Protein AF-A0A530QQP2-F1 (afdb_monomer_lite)

Foldseek 3Di:
DQDDKDWDDAPVDPDIDTDSDDPQLRVLVVVCCVVPVVVCQVPPVDDQPDKDWDADDCVRSHGDTDIDGRHD

pLDDT: mean 90.5, std 7.46, range [47.75, 96.0]

Sequence (72 aa):
MILPGFYGKMPATGDFVTRRLPGDFVRAWDRWLAQHIVPLIGSEAWPRSTALRFLAGPAAFGASAGIILQSA

Radius of gyration: 12.57 Å; chains: 1; bounding box: 30×26×28 Å

Secondary structure (DSSP, 8-state):
-----EEEE-TT-SSEEEESS-HHHHHHHHHHIIIIIGGGTT-TTS-TTPPEEEEE-TTTTSSEEEEE----

Structure (mmCIF, N/CA/C/O backbone):
data_AF-A0A530QQP2-F1
#
_entry.id   AF-A0A530QQP2-F1
#
loop_
_atom_site.group_PDB
_atom_site.id
_atom_site.type_symbol
_atom_site.label_atom_id
_atom_site.label_alt_id
_atom_site.label_comp_id
_atom_site.label_asym_id
_atom_site.label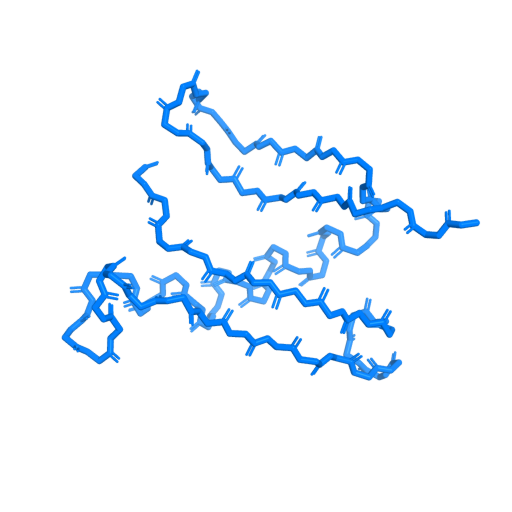_entity_id
_atom_site.label_seq_id
_atom_site.pdbx_PDB_ins_code
_atom_site.Cartn_x
_atom_site.Cartn_y
_atom_site.Cartn_z
_atom_site.occupancy
_atom_site.B_iso_or_equiv
_atom_site.auth_seq_id
_atom_site.auth_comp_id
_atom_site.auth_asym_id
_atom_site.auth_atom_id
_atom_site.pdbx_PDB_model_num
ATOM 1 N N . MET A 1 1 ? -18.515 11.415 4.944 1.00 47.75 1 MET A N 1
ATOM 2 C CA . MET A 1 1 ? -18.015 10.855 3.670 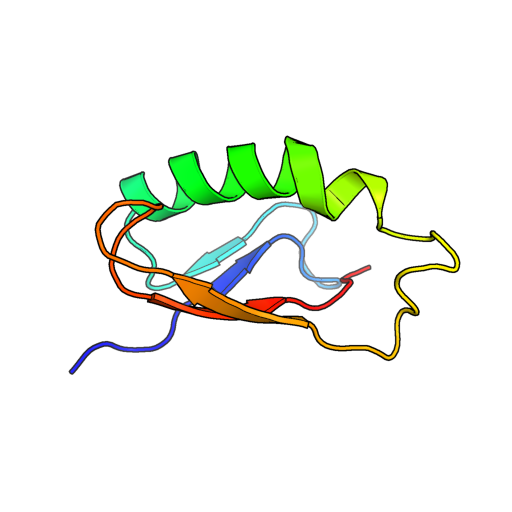1.00 47.75 1 MET A CA 1
ATOM 3 C C . MET A 1 1 ? -16.540 10.536 3.850 1.00 47.75 1 MET A C 1
ATOM 5 O O . MET A 1 1 ? -15.797 11.439 4.212 1.00 47.75 1 MET A O 1
ATOM 9 N N . ILE A 1 2 ? -16.124 9.277 3.695 1.00 63.12 2 ILE A N 1
ATOM 10 C CA . ILE A 1 2 ? -14.704 8.909 3.793 1.00 63.12 2 ILE A CA 1
ATOM 11 C C . ILE A 1 2 ? -14.059 9.335 2.471 1.00 63.12 2 ILE A C 1
ATOM 13 O O . ILE A 1 2 ? -14.385 8.786 1.422 1.00 63.12 2 ILE A O 1
ATOM 17 N N . LEU A 1 3 ? -13.230 10.378 2.492 1.00 79.94 3 LEU A N 1
ATOM 18 C CA . LEU A 1 3 ? -12.508 10.810 1.296 1.00 79.94 3 LEU A CA 1
ATOM 19 C C . LEU A 1 3 ? -11.320 9.869 1.063 1.00 79.94 3 LEU A C 1
ATOM 21 O O . LEU A 1 3 ? -10.594 9.591 2.017 1.00 79.94 3 LEU A O 1
ATOM 25 N N . PRO A 1 4 ? -11.071 9.417 -0.177 1.00 89.38 4 PRO A N 1
ATOM 26 C CA . PRO A 1 4 ? -9.896 8.610 -0.468 1.00 89.38 4 PRO A CA 1
ATOM 27 C C . PRO A 1 4 ? -8.611 9.409 -0.210 1.00 89.38 4 PRO A C 1
ATOM 29 O O . PRO A 1 4 ? -8.486 10.583 -0.588 1.00 89.38 4 PRO A O 1
ATOM 32 N N . GLY A 1 5 ? -7.652 8.750 0.433 1.00 93.81 5 GLY A N 1
ATOM 33 C CA . GLY A 1 5 ? -6.306 9.253 0.681 1.00 93.81 5 GLY A CA 1
ATOM 34 C C . GLY A 1 5 ? -5.246 8.463 -0.082 1.00 93.81 5 GLY A C 1
ATOM 35 O O . GLY A 1 5 ? -5.561 7.505 -0.784 1.00 93.81 5 GLY A O 1
ATOM 36 N N . PHE A 1 6 ? -3.989 8.877 0.045 1.00 94.25 6 PHE A N 1
ATOM 37 C CA . PHE A 1 6 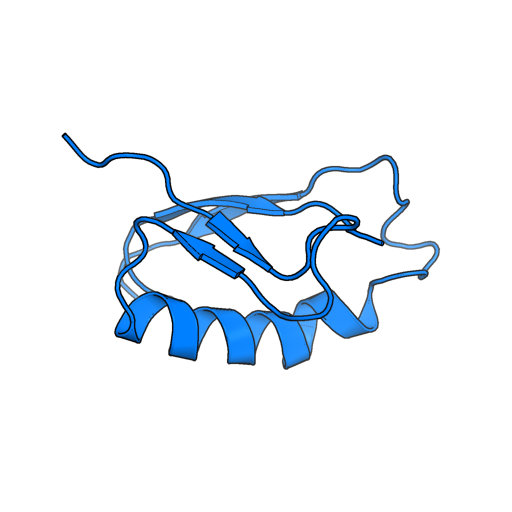? -2.849 8.151 -0.515 1.00 94.25 6 PHE A CA 1
ATOM 38 C C . PHE A 1 6 ? -1.632 8.246 0.401 1.00 94.25 6 PHE A C 1
ATOM 40 O O . PHE A 1 6 ? -1.480 9.220 1.144 1.00 94.25 6 PHE A O 1
ATOM 47 N N . TYR A 1 7 ? -0.776 7.232 0.310 1.00 95.25 7 TYR A N 1
ATOM 48 C CA . TYR A 1 7 ? 0.519 7.149 0.970 1.00 95.25 7 TYR A CA 1
ATOM 49 C C . TYR A 1 7 ? 1.519 6.442 0.051 1.00 95.25 7 TYR A C 1
ATOM 51 O O . TYR A 1 7 ? 1.160 5.439 -0.566 1.00 95.25 7 TYR A O 1
ATOM 59 N N . GLY A 1 8 ? 2.752 6.937 -0.025 1.00 94.19 8 GLY A N 1
ATOM 60 C CA . GLY A 1 8 ? 3.842 6.281 -0.747 1.00 94.19 8 GLY A CA 1
ATOM 61 C C . GLY A 1 8 ? 4.800 7.274 -1.393 1.00 94.19 8 GLY A C 1
ATOM 62 O O . GLY A 1 8 ? 4.710 8.479 -1.161 1.00 94.19 8 GLY A O 1
ATOM 63 N N . LYS A 1 9 ? 5.708 6.764 -2.224 1.00 92.56 9 LYS A N 1
ATOM 64 C CA . LYS A 1 9 ? 6.560 7.597 -3.076 1.00 92.56 9 LYS A CA 1
ATOM 65 C C . LYS A 1 9 ? 5.805 8.013 -4.331 1.00 92.56 9 LYS A C 1
ATOM 67 O O . LYS A 1 9 ? 5.015 7.238 -4.865 1.00 92.56 9 LYS A O 1
ATOM 72 N N . MET A 1 10 ? 6.048 9.238 -4.780 1.00 88.75 10 MET A N 1
ATOM 73 C CA . MET A 1 10 ? 5.562 9.744 -6.059 1.00 88.75 10 MET A CA 1
ATOM 74 C C . MET A 1 10 ? 6.762 10.164 -6.904 1.00 88.75 10 MET A C 1
ATOM 76 O O . MET A 1 10 ? 7.649 10.815 -6.360 1.00 88.75 10 MET A O 1
ATOM 80 N N . PRO A 1 11 ? 6.776 9.917 -8.226 1.00 85.31 11 PRO A N 1
ATOM 81 C CA . PRO A 1 11 ? 7.936 10.253 -9.058 1.00 85.31 11 PRO A CA 1
ATOM 82 C C . PRO A 1 11 ? 8.307 11.745 -9.040 1.00 85.31 11 PRO A C 1
ATOM 84 O O . PRO A 1 11 ? 9.450 12.110 -9.286 1.00 85.31 11 PRO A O 1
ATOM 87 N N . ALA A 1 12 ? 7.337 12.617 -8.749 1.00 85.94 12 ALA A N 1
ATOM 88 C CA . ALA A 1 12 ? 7.522 14.063 -8.670 1.00 85.94 12 ALA A CA 1
ATOM 89 C C . ALA A 1 12 ? 7.953 14.563 -7.274 1.00 85.94 12 ALA A C 1
ATOM 91 O O . ALA A 1 12 ? 8.043 15.771 -7.066 1.00 85.94 12 ALA A O 1
ATOM 92 N N . THR A 1 13 ? 8.162 13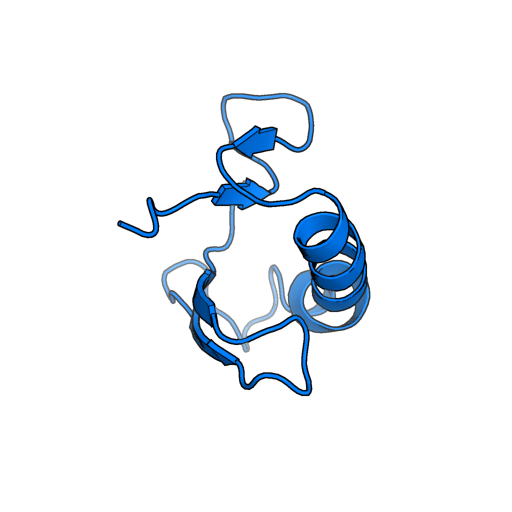.679 -6.293 1.00 82.06 13 THR A N 1
ATOM 93 C CA . THR A 1 13 ? 8.471 14.053 -4.904 1.00 82.06 13 THR A CA 1
ATOM 94 C C . THR A 1 13 ? 9.636 13.217 -4.376 1.00 82.06 13 THR A C 1
ATOM 96 O O . THR A 1 13 ? 9.639 12.001 -4.505 1.00 82.06 13 THR A O 1
ATOM 99 N N . GLY A 1 14 ? 10.644 13.863 -3.781 1.00 85.00 14 GLY A N 1
ATOM 100 C CA . GLY A 1 14 ? 11.863 13.180 -3.317 1.00 85.00 14 GLY A CA 1
ATOM 101 C C . GLY A 1 14 ? 11.694 12.315 -2.061 1.00 85.00 14 GLY A C 1
ATOM 102 O O . GLY A 1 14 ? 12.631 11.621 -1.677 1.00 85.00 14 GLY A O 1
ATOM 103 N N . ASP A 1 15 ? 10.521 12.350 -1.426 1.00 88.56 15 ASP A N 1
ATOM 104 C CA . ASP A 1 15 ? 10.224 11.646 -0.177 1.00 88.56 15 ASP A CA 1
ATOM 105 C C . ASP A 1 15 ? 8.796 11.066 -0.194 1.00 88.56 15 ASP A C 1
ATOM 107 O O . ASP A 1 15 ? 8.013 11.305 -1.120 1.00 88.56 15 ASP A O 1
ATOM 111 N N . PHE A 1 16 ? 8.456 10.287 0.830 1.00 91.94 16 PHE A N 1
ATOM 112 C CA . PHE A 1 16 ? 7.117 9.770 1.058 1.00 91.94 16 PHE A CA 1
ATOM 113 C C . PHE A 1 16 ? 6.111 10.901 1.256 1.00 91.94 16 PHE A C 1
ATOM 115 O O . PHE A 1 16 ? 6.293 11.814 2.059 1.00 91.94 16 PHE A O 1
ATOM 122 N N . VAL A 1 17 ? 4.986 10.786 0.559 1.00 94.19 17 VAL A N 1
ATOM 123 C CA . VAL A 1 17 ? 3.864 11.708 0.682 1.00 94.19 17 VAL A CA 1
ATOM 124 C C . VAL A 1 17 ? 2.680 11.012 1.328 1.00 94.19 17 VAL A C 1
ATOM 126 O O . VAL A 1 17 ? 2.406 9.841 1.073 1.00 94.19 17 VAL A O 1
ATOM 129 N N . THR A 1 18 ? 1.945 11.754 2.151 1.00 94.81 18 THR A N 1
ATOM 130 C CA . THR A 1 18 ? 0.673 11.315 2.723 1.00 94.81 18 THR A CA 1
ATOM 131 C C . THR A 1 18 ? -0.377 12.396 2.549 1.00 94.81 18 THR A C 1
ATOM 133 O O . THR A 1 18 ? -0.102 13.587 2.708 1.00 94.81 18 THR A O 1
ATOM 136 N N . ARG A 1 19 ? -1.605 11.997 2.217 1.00 94.38 19 ARG A N 1
ATOM 137 C CA . ARG A 1 19 ? -2.735 12.922 2.143 1.00 94.38 19 ARG A CA 1
ATOM 138 C C . ARG A 1 19 ? -4.026 12.222 2.520 1.00 94.38 19 ARG A C 1
ATOM 140 O O . ARG A 1 19 ? -4.354 11.187 1.949 1.00 94.38 19 ARG A O 1
ATOM 147 N N . ARG A 1 20 ? -4.808 12.854 3.404 1.00 93.12 20 ARG A N 1
ATOM 148 C CA . ARG A 1 20 ? -6.145 12.392 3.833 1.00 93.12 20 ARG A CA 1
ATOM 149 C C . ARG A 1 20 ? -6.151 10.972 4.426 1.00 93.12 20 ARG A C 1
ATOM 151 O O . ARG A 1 20 ? -7.160 10.283 4.339 1.00 93.12 20 ARG A O 1
ATOM 158 N N . LEU A 1 21 ? -5.045 10.553 5.041 1.00 92.69 21 LEU A N 1
ATOM 159 C CA . LEU A 1 21 ? -4.955 9.307 5.802 1.00 92.69 21 LEU A CA 1
ATOM 160 C C . LEU A 1 21 ? -4.603 9.619 7.264 1.00 92.69 21 LEU A C 1
ATOM 162 O O . LEU A 1 21 ? -3.727 10.456 7.497 1.00 92.69 21 LEU A O 1
ATOM 166 N N . PRO A 1 22 ? -5.257 8.974 8.247 1.00 91.38 22 PRO A N 1
ATOM 167 C CA . PRO A 1 22 ? -4.885 9.111 9.653 1.00 91.38 22 PRO A CA 1
ATOM 168 C C . PRO A 1 22 ? -3.436 8.672 9.894 1.00 91.38 22 PRO A C 1
ATOM 170 O O . PRO A 1 22 ? -2.990 7.672 9.333 1.00 91.38 22 PRO A O 1
ATOM 173 N N . GLY A 1 23 ? -2.705 9.376 10.763 1.00 91.38 23 GLY A N 1
ATOM 174 C CA . GLY A 1 23 ? -1.301 9.055 11.046 1.00 91.38 23 GLY A CA 1
ATOM 175 C C . GLY A 1 23 ? -1.098 7.632 11.579 1.00 91.38 23 GLY A C 1
ATOM 176 O O . GLY A 1 23 ? -0.130 6.971 11.217 1.00 91.38 23 GLY A O 1
ATOM 177 N N . ASP A 1 24 ? -2.030 7.133 12.390 1.00 90.88 24 ASP A N 1
ATOM 178 C CA . ASP A 1 24 ? -1.965 5.786 12.971 1.00 90.88 24 ASP A CA 1
ATOM 179 C C . ASP A 1 24 ? -2.110 4.698 11.902 1.00 90.88 24 ASP A C 1
ATOM 181 O O . ASP A 1 24 ? -1.365 3.718 11.912 1.00 90.88 24 ASP A O 1
ATOM 185 N N . PHE A 1 25 ? -3.000 4.926 10.929 1.00 91.94 25 PHE A N 1
ATOM 186 C CA . PHE A 1 25 ? -3.127 4.077 9.747 1.00 91.94 25 PHE A CA 1
ATOM 187 C C . PHE A 1 25 ? -1.812 4.056 8.962 1.00 91.94 25 PHE A C 1
ATOM 189 O O . PHE A 1 25 ? -1.298 2.984 8.661 1.00 91.94 25 PHE A O 1
ATOM 196 N N . VAL A 1 26 ? -1.235 5.233 8.684 1.00 94.12 26 VAL A N 1
ATOM 197 C CA . VAL A 1 26 ? 0.010 5.355 7.908 1.00 94.12 26 VAL A CA 1
ATOM 198 C C . VAL A 1 26 ? 1.162 4.604 8.574 1.00 94.12 26 VAL A C 1
ATOM 200 O O . VAL A 1 26 ? 1.879 3.892 7.884 1.00 94.12 26 VAL A O 1
ATOM 203 N N . ARG A 1 27 ? 1.320 4.694 9.902 1.00 93.56 27 ARG A N 1
ATOM 204 C CA . ARG A 1 27 ? 2.409 4.000 10.614 1.00 93.56 27 ARG A CA 1
ATOM 205 C C . ARG A 1 27 ? 2.307 2.476 10.519 1.00 93.56 27 ARG A C 1
ATOM 207 O O . ARG A 1 27 ? 3.311 1.812 10.274 1.00 93.56 27 ARG A O 1
ATOM 214 N N . ALA A 1 28 ? 1.114 1.912 10.721 1.00 93.31 28 ALA A N 1
ATOM 215 C CA . ALA A 1 28 ? 0.908 0.466 10.611 1.00 93.31 28 ALA A CA 1
ATOM 216 C C . ALA A 1 28 ? 1.058 -0.016 9.159 1.00 93.31 28 ALA A C 1
ATOM 218 O O . ALA A 1 28 ? 1.671 -1.053 8.902 1.00 93.31 28 ALA A O 1
ATOM 219 N N . TRP A 1 29 ? 0.529 0.766 8.218 1.00 94.19 29 TRP A N 1
ATOM 220 C CA . TRP A 1 29 ? 0.573 0.477 6.792 1.00 94.19 29 TRP A CA 1
ATOM 221 C C . TRP A 1 29 ? 1.994 0.522 6.223 1.00 94.19 29 TRP A C 1
ATOM 223 O O . TRP A 1 29 ? 2.390 -0.414 5.537 1.00 94.19 29 TRP A O 1
ATOM 233 N N . ASP A 1 30 ? 2.781 1.551 6.549 1.00 95.19 30 ASP A N 1
ATOM 234 C CA . ASP A 1 30 ? 4.174 1.687 6.107 1.00 95.19 30 ASP A CA 1
ATOM 235 C C . ASP A 1 30 ? 5.024 0.485 6.532 1.00 95.19 30 ASP A C 1
ATOM 237 O O . ASP A 1 30 ? 5.666 -0.165 5.705 1.00 95.19 30 ASP A O 1
ATOM 241 N N . ARG A 1 31 ? 4.932 0.100 7.810 1.00 95.06 31 ARG A N 1
ATOM 242 C CA . ARG A 1 31 ? 5.640 -1.075 8.325 1.00 95.06 31 ARG A CA 1
ATOM 243 C C . ARG A 1 31 ? 5.259 -2.348 7.568 1.00 95.06 31 ARG A C 1
ATOM 245 O O . ARG A 1 31 ? 6.135 -3.144 7.238 1.00 95.06 31 ARG A O 1
ATOM 252 N N . TRP A 1 32 ? 3.971 -2.545 7.298 1.00 95.44 32 TRP A N 1
ATOM 253 C CA . TRP A 1 32 ? 3.496 -3.718 6.568 1.00 95.44 32 TRP A CA 1
ATOM 254 C C . TRP A 1 32 ? 3.972 -3.717 5.107 1.00 95.44 32 TRP A C 1
ATOM 256 O O . TRP A 1 32 ? 4.464 -4.737 4.619 1.00 95.44 32 TRP A O 1
ATOM 266 N N . LEU A 1 33 ? 3.905 -2.566 4.425 1.00 95.12 33 LEU A N 1
ATOM 267 C CA . LEU A 1 33 ? 4.422 -2.404 3.066 1.00 95.12 33 LEU A CA 1
ATOM 268 C C . LEU A 1 33 ? 5.914 -2.734 2.999 1.00 95.12 33 LEU A C 1
ATOM 270 O O . LEU A 1 33 ? 6.323 -3.512 2.137 1.00 95.12 33 LEU A O 1
ATOM 274 N N . ALA A 1 34 ? 6.713 -2.188 3.917 1.00 95.50 34 ALA A N 1
ATOM 275 C CA . ALA A 1 34 ? 8.152 -2.420 3.976 1.00 95.50 34 ALA A CA 1
ATOM 276 C C . ALA A 1 34 ? 8.504 -3.906 4.161 1.00 95.50 34 ALA A C 1
ATOM 278 O O . ALA A 1 34 ? 9.475 -4.386 3.582 1.00 95.50 34 ALA A O 1
ATOM 279 N N . GLN A 1 35 ? 7.704 -4.643 4.935 1.00 96.00 35 GLN A N 1
ATOM 280 C CA . GLN A 1 35 ? 7.950 -6.056 5.232 1.00 96.00 35 GLN A CA 1
ATOM 281 C C . GLN A 1 35 ? 7.485 -7.010 4.125 1.00 96.00 35 GLN A C 1
ATOM 283 O O . GLN A 1 35 ? 8.118 -8.043 3.919 1.00 96.00 35 GLN A O 1
ATOM 288 N N . HIS A 1 36 ? 6.390 -6.692 3.428 1.00 94.31 36 HIS A N 1
ATOM 289 C CA . HIS A 1 36 ? 5.707 -7.667 2.568 1.00 94.31 36 HIS A CA 1
ATOM 290 C C . HIS A 1 36 ? 5.555 -7.246 1.109 1.00 94.31 36 HIS A C 1
ATOM 292 O O . HIS A 1 36 ? 5.497 -8.110 0.239 1.00 94.31 36 HIS A O 1
ATOM 298 N N . ILE A 1 37 ? 5.491 -5.944 0.824 1.00 94.38 37 ILE A N 1
ATOM 299 C CA . ILE A 1 37 ? 5.272 -5.433 -0.535 1.00 94.38 37 ILE A CA 1
ATOM 300 C C . ILE A 1 37 ? 6.575 -4.960 -1.166 1.00 94.38 37 ILE A C 1
ATOM 302 O O . ILE A 1 37 ? 6.842 -5.287 -2.319 1.00 94.38 37 ILE A O 1
ATOM 306 N N . VAL A 1 38 ? 7.412 -4.233 -0.423 1.00 94.00 38 VAL A N 1
ATOM 307 C CA . VAL A 1 38 ? 8.704 -3.739 -0.923 1.00 94.00 38 VAL A CA 1
ATOM 308 C C . VAL A 1 38 ? 9.597 -4.866 -1.467 1.00 94.00 38 VAL A C 1
ATOM 310 O O . VAL A 1 38 ? 10.126 -4.681 -2.560 1.00 94.00 38 VAL A O 1
ATOM 313 N N . PRO A 1 39 ? 9.711 -6.051 -0.827 1.00 94.88 39 PRO A N 1
ATOM 314 C CA . PRO A 1 39 ? 10.504 -7.157 -1.376 1.00 94.88 39 PRO A CA 1
ATOM 315 C C . PRO A 1 39 ? 10.001 -7.704 -2.720 1.00 94.88 39 PRO A C 1
ATOM 317 O O . PRO A 1 39 ? 10.744 -8.384 -3.420 1.00 94.88 39 PRO A O 1
ATOM 320 N N . LEU A 1 40 ? 8.742 -7.433 -3.080 1.00 93.12 40 LEU A N 1
ATOM 321 C CA . LEU A 1 40 ? 8.145 -7.873 -4.341 1.00 93.12 40 LEU A CA 1
ATOM 322 C C . LEU A 1 40 ? 8.377 -6.870 -5.479 1.00 93.12 40 LEU A C 1
ATOM 324 O O . LEU A 1 40 ? 8.149 -7.210 -6.642 1.00 93.12 40 LEU A O 1
ATOM 328 N N . ILE A 1 41 ? 8.804 -5.640 -5.176 1.00 91.19 41 ILE A N 1
ATOM 329 C CA . ILE A 1 41 ? 9.057 -4.613 -6.191 1.00 91.19 41 ILE A CA 1
ATOM 330 C C . ILE A 1 41 ? 10.234 -5.051 -7.066 1.00 91.19 41 ILE A C 1
ATOM 332 O O . ILE A 1 41 ? 11.314 -5.351 -6.568 1.00 91.19 41 ILE A O 1
ATOM 336 N N . GLY A 1 42 ? 10.020 -5.078 -8.383 1.00 85.38 42 GLY A N 1
ATOM 337 C CA . GLY A 1 42 ? 11.026 -5.539 -9.344 1.00 85.38 42 GLY A CA 1
ATOM 338 C C . GLY A 1 42 ? 11.167 -7.062 -9.432 1.00 85.38 42 GLY A C 1
ATOM 339 O O . GLY A 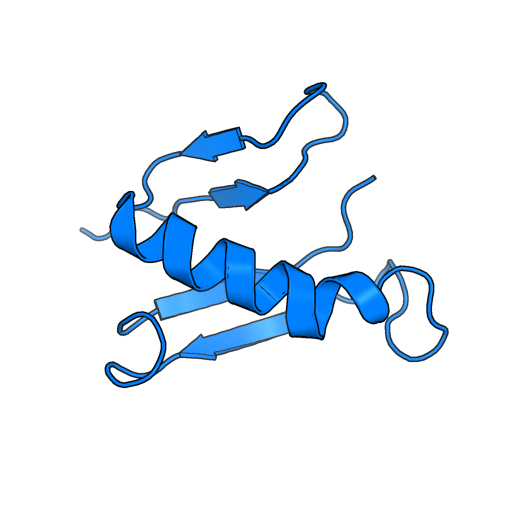1 42 ? 11.999 -7.538 -10.197 1.00 85.38 42 GLY A O 1
ATOM 340 N N . SER A 1 43 ? 10.356 -7.824 -8.691 1.00 90.38 43 SER A N 1
ATOM 341 C CA . SER A 1 43 ? 10.265 -9.275 -8.863 1.00 90.38 43 SER A CA 1
ATOM 342 C C . SER A 1 43 ? 9.366 -9.636 -10.051 1.00 90.38 43 SER A C 1
ATOM 344 O O . SER A 1 43 ? 8.359 -8.974 -10.304 1.00 90.38 43 SER A O 1
ATOM 346 N N . GLU A 1 44 ? 9.672 -10.745 -10.728 1.00 91.44 44 GLU A N 1
ATOM 347 C CA . GLU A 1 44 ? 8.833 -11.301 -11.806 1.00 91.44 44 GLU A CA 1
ATOM 348 C C . GLU A 1 44 ? 7.411 -11.660 -11.326 1.00 91.44 44 GLU A C 1
ATOM 350 O O . GLU A 1 44 ? 6.457 -11.641 -12.101 1.00 91.44 44 GLU A O 1
ATOM 355 N N . ALA A 1 45 ? 7.244 -11.946 -10.029 1.00 91.31 45 ALA A N 1
ATOM 356 C CA . ALA A 1 45 ? 5.955 -12.291 -9.429 1.00 91.31 45 ALA A CA 1
ATOM 357 C C . ALA A 1 45 ? 4.974 -11.107 -9.360 1.00 91.31 45 ALA A C 1
ATOM 359 O O . ALA A 1 45 ? 3.764 -11.319 -9.261 1.00 91.31 45 ALA A O 1
ATOM 360 N N . TRP A 1 46 ? 5.470 -9.866 -9.413 1.00 93.06 46 TRP A N 1
ATOM 361 C CA . TRP A 1 46 ? 4.635 -8.669 -9.433 1.00 93.06 46 TRP A CA 1
ATOM 362 C C . TRP A 1 46 ? 5.094 -7.706 -10.538 1.00 93.06 46 TRP A C 1
ATOM 364 O O . TRP A 1 46 ? 5.892 -6.798 -10.290 1.00 93.06 46 TRP A O 1
ATOM 374 N N . PRO A 1 47 ? 4.569 -7.867 -11.769 1.00 91.25 47 PRO A N 1
ATOM 375 C CA . PRO A 1 47 ? 4.897 -6.986 -12.882 1.00 91.25 47 PRO A CA 1
ATOM 376 C C . PRO A 1 47 ? 4.439 -5.550 -12.624 1.00 91.25 47 PRO A C 1
ATOM 378 O O . PRO A 1 47 ? 3.342 -5.317 -12.111 1.00 91.25 47 PRO A O 1
ATOM 381 N N . ARG A 1 48 ? 5.222 -4.570 -13.085 1.00 89.50 48 ARG A N 1
ATOM 382 C CA . ARG A 1 48 ? 4.955 -3.134 -12.878 1.00 89.50 48 ARG A CA 1
ATOM 383 C C . ARG A 1 48 ? 3.617 -2.642 -13.441 1.00 89.50 48 ARG A C 1
ATOM 385 O O . ARG A 1 48 ? 3.069 -1.657 -12.957 1.00 89.50 48 ARG A O 1
ATOM 392 N N . SER A 1 49 ? 3.078 -3.329 -14.446 1.00 90.25 49 SER A N 1
ATOM 393 C CA . SER A 1 49 ? 1.757 -3.059 -15.029 1.00 90.25 49 SER A CA 1
ATOM 394 C C . SER A 1 49 ? 0.587 -3.534 -14.157 1.00 90.25 49 SER A C 1
ATOM 396 O O . SER A 1 49 ? -0.561 -3.186 -14.433 1.00 90.25 49 SER A O 1
ATOM 398 N N . THR A 1 50 ? 0.849 -4.325 -13.114 1.00 93.69 50 THR A N 1
ATOM 399 C CA . THR A 1 50 ? -0.187 -4.968 -12.303 1.00 93.69 50 THR A CA 1
ATOM 400 C C . THR A 1 50 ? -0.494 -4.150 -11.056 1.00 93.69 50 THR A C 1
ATOM 402 O O . THR A 1 50 ? 0.340 -3.987 -10.166 1.00 93.69 50 THR A O 1
ATOM 405 N N . ALA A 1 51 ? -1.737 -3.684 -10.956 1.00 94.62 51 ALA A N 1
ATOM 406 C CA . ALA A 1 51 ? -2.257 -3.058 -9.751 1.00 94.62 51 ALA A CA 1
ATOM 407 C C . ALA A 1 51 ? -2.774 -4.118 -8.767 1.00 94.62 51 ALA A C 1
ATOM 409 O O . ALA A 1 51 ? -3.618 -4.939 -9.134 1.00 94.62 51 ALA A O 1
ATOM 410 N N . LEU A 1 52 ? -2.328 -4.072 -7.509 1.00 95.00 52 LEU A N 1
ATOM 411 C CA . LEU A 1 52 ? -2.859 -4.946 -6.461 1.00 95.00 52 LEU A CA 1
ATOM 412 C C . LEU A 1 52 ? -4.052 -4.267 -5.796 1.00 95.00 52 LEU A C 1
ATOM 414 O O . LEU A 1 52 ? -3.935 -3.155 -5.287 1.00 95.00 52 LEU A O 1
ATOM 418 N N . ARG A 1 53 ? -5.204 -4.933 -5.791 1.00 95.94 53 ARG A N 1
ATOM 419 C CA . ARG A 1 53 ? -6.401 -4.477 -5.074 1.00 95.94 53 ARG A CA 1
ATOM 420 C C . ARG A 1 53 ? -6.481 -5.200 -3.741 1.00 95.94 53 ARG A C 1
ATOM 422 O O . ARG A 1 53 ? -6.220 -6.398 -3.690 1.00 95.94 53 ARG A O 1
ATOM 429 N N . PHE A 1 54 ? -6.874 -4.497 -2.687 1.00 93.94 54 PHE A N 1
ATOM 430 C CA . PHE A 1 54 ? -7.020 -5.102 -1.366 1.00 93.94 54 PHE A CA 1
ATOM 431 C C . PHE A 1 54 ? -8.300 -4.655 -0.661 1.00 93.94 54 PHE A C 1
ATOM 433 O O . PHE A 1 54 ? -8.826 -3.565 -0.901 1.00 93.94 54 PHE A O 1
ATOM 440 N N . LEU A 1 55 ? -8.748 -5.516 0.251 1.00 94.62 55 LEU A N 1
ATOM 441 C CA . LEU A 1 55 ? -9.752 -5.246 1.271 1.00 94.62 55 LEU A CA 1
ATOM 442 C C . LEU A 1 55 ? -9.150 -5.651 2.616 1.00 94.62 55 LEU A C 1
ATOM 444 O O . LEU A 1 55 ? -8.654 -6.767 2.760 1.00 94.62 55 LEU A O 1
ATOM 448 N N . ALA A 1 56 ? -9.179 -4.747 3.586 1.00 92.56 56 ALA A N 1
ATOM 449 C CA . ALA A 1 56 ? -8.668 -4.970 4.927 1.00 92.56 56 ALA A CA 1
ATOM 450 C C . ALA A 1 56 ? -9.806 -4.844 5.938 1.00 92.56 56 ALA A C 1
ATOM 452 O O . ALA A 1 56 ? -10.600 -3.902 5.894 1.00 92.56 56 ALA A O 1
ATOM 453 N N . GLY A 1 57 ? -9.888 -5.819 6.842 1.00 90.50 57 GLY A N 1
ATOM 454 C CA . GLY A 1 57 ? -10.863 -5.822 7.925 1.00 90.50 57 GLY A CA 1
ATOM 455 C C . GLY A 1 57 ? -10.413 -4.988 9.132 1.00 90.50 57 GLY A C 1
ATOM 456 O O . GLY A 1 57 ? -9.254 -4.575 9.213 1.00 90.50 57 GLY A O 1
ATOM 457 N N . PRO A 1 58 ? -11.297 -4.795 10.126 1.00 87.50 58 PRO A N 1
ATOM 458 C CA . PRO A 1 58 ? -10.992 -4.038 11.343 1.00 87.50 58 PRO A CA 1
ATOM 459 C C . PRO A 1 58 ? -9.764 -4.544 12.114 1.00 87.50 58 PRO A C 1
ATOM 461 O O . PRO A 1 58 ? -9.077 -3.747 12.739 1.00 87.50 58 PRO A O 1
ATOM 464 N N . ALA A 1 59 ? -9.473 -5.848 12.042 1.00 87.94 59 ALA A N 1
ATOM 465 C CA . ALA A 1 59 ? -8.355 -6.489 12.739 1.00 87.94 59 ALA A CA 1
ATOM 466 C C . ALA A 1 59 ? -6.981 -6.310 12.061 1.00 87.94 59 ALA A C 1
ATOM 468 O O . ALA A 1 59 ? -5.974 -6.716 12.632 1.00 87.94 59 ALA A O 1
ATOM 469 N N . ALA A 1 60 ? -6.929 -5.748 10.849 1.00 87.38 60 ALA A N 1
ATOM 470 C CA . ALA A 1 60 ? -5.674 -5.451 10.162 1.00 87.38 60 ALA A CA 1
ATOM 471 C C . ALA A 1 60 ? -5.166 -4.057 10.578 1.00 87.38 60 ALA A C 1
ATOM 473 O O . ALA A 1 60 ? -4.646 -3.872 11.672 1.00 87.38 60 ALA A O 1
ATOM 474 N N . PHE A 1 61 ? -5.371 -3.056 9.725 1.00 85.12 61 PHE A N 1
ATOM 475 C CA . PHE A 1 61 ? -5.030 -1.646 9.968 1.00 85.12 61 PHE A CA 1
ATOM 476 C C . PHE A 1 61 ? -6.301 -0.778 10.049 1.00 85.12 61 PHE A C 1
ATOM 478 O O . PHE A 1 61 ? -6.264 0.432 9.845 1.00 85.12 61 PHE A O 1
ATOM 485 N N . GLY A 1 62 ? -7.446 -1.410 10.332 1.00 87.75 62 GLY A N 1
ATOM 486 C CA . GLY A 1 62 ? -8.778 -0.821 10.226 1.00 87.75 62 GLY A CA 1
ATOM 487 C C . GLY A 1 62 ? -9.465 -1.140 8.8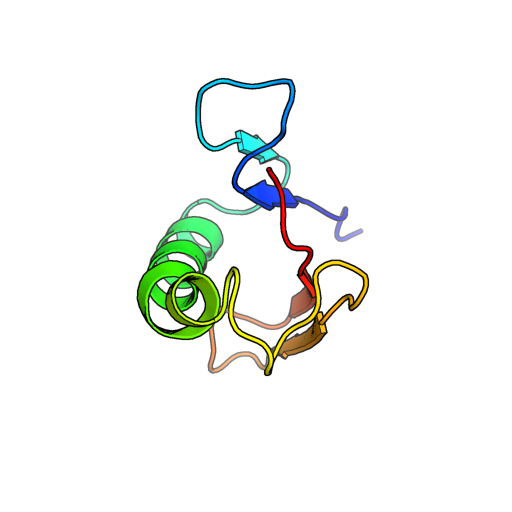94 1.00 87.75 62 GLY A C 1
ATOM 488 O O . GLY A 1 62 ? -8.820 -1.471 7.893 1.00 87.75 62 GLY A O 1
ATOM 489 N N . ALA A 1 63 ? -10.798 -1.035 8.889 1.00 90.62 63 ALA A N 1
ATOM 490 C CA . ALA A 1 63 ? -11.617 -1.301 7.710 1.00 90.62 63 ALA A CA 1
ATOM 491 C C . ALA A 1 63 ? -11.241 -0.347 6.564 1.00 90.62 63 ALA A C 1
ATOM 493 O O . ALA A 1 63 ? -11.470 0.860 6.649 1.00 90.62 63 ALA A O 1
ATOM 494 N N . SER A 1 64 ? -10.638 -0.885 5.505 1.00 91.56 64 SER A N 1
ATOM 495 C CA . SER A 1 64 ? -10.137 -0.096 4.379 1.00 91.56 64 SER A CA 1
ATOM 496 C C . SER A 1 64 ? -10.112 -0.907 3.087 1.00 91.56 64 SER A C 1
ATOM 498 O O . SER A 1 64 ? -10.082 -2.136 3.088 1.00 91.56 64 SER A O 1
ATOM 500 N N . ALA A 1 65 ? -10.152 -0.201 1.965 1.00 93.88 65 ALA A N 1
ATOM 501 C CA . ALA A 1 65 ? -10.066 -0.765 0.630 1.00 93.88 65 ALA A CA 1
ATOM 502 C C . ALA A 1 65 ? -9.185 0.145 -0.216 1.00 93.88 65 ALA A C 1
ATOM 504 O O . ALA A 1 65 ? -9.212 1.367 -0.042 1.00 93.88 65 ALA A O 1
ATOM 505 N N . GLY A 1 66 ? -8.419 -0.428 -1.138 1.00 94.44 66 GLY A N 1
ATOM 506 C CA . GLY A 1 66 ? -7.514 0.381 -1.936 1.00 94.44 66 GLY A CA 1
ATOM 507 C C . GLY A 1 66 ? -6.792 -0.369 -3.038 1.00 94.44 66 GLY A C 1
ATOM 508 O O . GLY A 1 66 ? -7.054 -1.540 -3.322 1.00 94.44 66 GLY A O 1
ATOM 509 N N . ILE A 1 67 ? -5.884 0.368 -3.671 1.00 95.56 67 ILE A N 1
ATOM 510 C CA . ILE A 1 67 ? -5.048 -0.094 -4.771 1.00 95.56 67 ILE A CA 1
ATOM 511 C C . ILE A 1 67 ? -3.596 0.240 -4.436 1.00 95.56 67 ILE A C 1
ATOM 513 O O . ILE A 1 67 ? -3.304 1.358 -4.014 1.00 95.56 67 ILE A O 1
ATOM 517 N N . ILE A 1 68 ? -2.699 -0.719 -4.647 1.00 95.38 68 ILE A N 1
ATOM 518 C CA . ILE A 1 68 ? -1.251 -0.542 -4.569 1.00 95.38 68 ILE A CA 1
ATOM 519 C C . ILE A 1 68 ? -0.683 -0.612 -5.986 1.00 95.38 68 ILE A C 1
ATOM 521 O O . ILE A 1 68 ? -1.009 -1.515 -6.761 1.00 95.38 68 ILE A O 1
ATOM 525 N N . LEU A 1 69 ? 0.187 0.343 -6.302 1.00 94.12 69 LEU A N 1
ATOM 526 C CA . LEU A 1 69 ? 0.920 0.430 -7.559 1.00 94.12 69 LEU A CA 1
ATOM 527 C C . LEU A 1 69 ? 2.419 0.457 -7.261 1.00 94.12 69 LEU A C 1
ATOM 529 O O . LEU A 1 69 ? 2.841 1.039 -6.261 1.00 94.12 69 LEU A O 1
ATOM 533 N N . GLN A 1 70 ? 3.224 -0.118 -8.151 1.00 92.94 70 GLN A N 1
ATOM 534 C CA . GLN A 1 70 ? 4.670 0.084 -8.119 1.00 92.94 70 GLN A CA 1
ATOM 535 C C . GLN A 1 70 ? 4.997 1.499 -8.615 1.00 92.94 70 GLN A C 1
ATOM 537 O O . GLN A 1 70 ? 4.973 1.767 -9.820 1.00 92.94 70 GLN A O 1
ATOM 542 N N . SER A 1 71 ? 5.298 2.410 -7.688 1.00 87.06 71 SER A N 1
ATOM 543 C CA . SER A 1 71 ? 5.839 3.730 -8.036 1.00 87.06 71 SER A CA 1
ATOM 544 C C . SER A 1 71 ? 7.339 3.648 -8.316 1.00 87.06 71 SER A C 1
ATOM 546 O O . SER A 1 71 ? 8.039 2.860 -7.681 1.00 87.06 71 SER A O 1
ATOM 548 N N . ALA A 1 72 ? 7.809 4.472 -9.263 1.00 69.19 72 ALA A N 1
ATOM 549 C CA . ALA A 1 72 ? 9.227 4.843 -9.359 1.00 69.19 72 ALA A CA 1
ATOM 550 C C . ALA A 1 72 ? 9.597 5.791 -8.215 1.00 69.19 72 ALA A C 1
ATOM 552 O O . ALA A 1 72 ? 8.683 6.536 -7.778 1.00 69.19 72 ALA A O 1
#